Protein AF-A0A066YKQ2-F1 (afdb_monomer_lite)

Radius of gyration: 19.16 Å; chains: 1; bounding box: 28×46×66 Å

pLDDT: mean 79.66, std 12.28, range [51.28, 93.38]

Organism: NCBI:txid1348663

Sequence (96 aa):
MPKQPIQLNKDSAVGGPLAGMNGWQFLLTFLPLGLALAFLLGAVGAAIGAGAALVNIKVAKKELSTPTKVLAMIGVDLAAAVLWFIVALALNAAIG

Structure (mmCIF, N/CA/C/O backbone):
data_AF-A0A066YKQ2-F1
#
_entry.id   AF-A0A066YKQ2-F1
#
loop_
_atom_site.group_PDB
_atom_site.id
_atom_site.type_symbol
_atom_site.label_atom_id
_atom_site.label_alt_id
_atom_site.label_comp_id
_atom_site.label_asym_id
_atom_site.label_entity_id
_atom_site.label_seq_id
_atom_site.pdbx_PDB_ins_code
_atom_site.Cartn_x
_atom_site.Cartn_y
_atom_site.Cartn_z
_atom_site.occupancy
_atom_site.B_iso_or_equiv
_atom_site.auth_seq_id
_atom_site.auth_comp_id
_atom_site.auth_asym_id
_atom_site.auth_atom_id
_atom_site.pdbx_PDB_model_num
ATOM 1 N N . MET A 1 1 ? -5.666 -39.380 41.591 1.00 60.44 1 MET A N 1
ATOM 2 C CA . MET A 1 1 ? -5.132 -38.099 41.079 1.00 60.44 1 MET A CA 1
ATOM 3 C C . MET A 1 1 ? -6.121 -37.540 40.065 1.00 60.44 1 MET A C 1
ATOM 5 O O . MET A 1 1 ? -6.361 -38.221 39.072 1.00 60.44 1 MET A O 1
ATOM 9 N N . PRO A 1 2 ? -6.758 -36.385 40.313 1.00 60.22 2 PRO A N 1
ATOM 10 C CA . PRO A 1 2 ? -7.607 -35.748 39.310 1.00 60.22 2 PRO A CA 1
ATOM 11 C C . PRO A 1 2 ? -6.740 -35.324 38.116 1.00 60.22 2 PRO A C 1
ATOM 13 O O . PRO A 1 2 ? -5.733 -34.639 38.290 1.00 60.22 2 PRO A O 1
ATOM 16 N N . LYS A 1 3 ? -7.096 -35.773 36.907 1.00 62.25 3 LYS A N 1
ATOM 17 C CA . LYS A 1 3 ? -6.452 -35.330 35.663 1.00 62.25 3 LYS A CA 1
ATOM 18 C C . LYS A 1 3 ? -6.795 -33.855 35.475 1.00 62.25 3 LYS A C 1
ATOM 20 O O . LYS A 1 3 ? -7.972 -33.519 35.362 1.00 62.25 3 LYS A O 1
ATOM 25 N N . GLN A 1 4 ? -5.787 -32.986 35.490 1.00 66.12 4 GLN A N 1
ATOM 26 C CA . GLN A 1 4 ? -5.998 -31.572 35.202 1.00 66.12 4 GLN A CA 1
ATOM 27 C C . GLN A 1 4 ? -6.575 -31.438 33.783 1.00 66.12 4 GLN A C 1
ATOM 29 O O . GLN A 1 4 ? -6.060 -32.087 32.867 1.00 66.12 4 GLN A O 1
ATOM 34 N N . PRO A 1 5 ? -7.655 -30.663 33.584 1.00 63.81 5 PRO A N 1
ATOM 35 C CA . PRO A 1 5 ? -8.193 -30.439 32.253 1.00 63.81 5 PRO A CA 1
ATOM 36 C C . PRO A 1 5 ? -7.120 -29.754 31.408 1.00 63.81 5 PRO A C 1
ATOM 38 O O . PRO A 1 5 ? -6.478 -28.805 31.861 1.00 63.81 5 PRO A O 1
ATOM 41 N N . ILE A 1 6 ? -6.916 -30.259 30.190 1.00 66.81 6 ILE A N 1
ATOM 42 C CA . ILE A 1 6 ? -6.055 -29.634 29.187 1.00 66.81 6 ILE A CA 1
ATOM 43 C C . ILE A 1 6 ? -6.604 -28.223 28.976 1.00 66.81 6 ILE A C 1
ATOM 45 O O . ILE A 1 6 ? -7.656 -28.044 28.365 1.00 66.81 6 ILE A O 1
ATOM 49 N N . GLN A 1 7 ? -5.924 -27.224 29.536 1.00 62.75 7 GLN A N 1
ATOM 50 C CA . GLN A 1 7 ? -6.208 -25.832 29.237 1.00 62.75 7 GLN A CA 1
ATOM 51 C C . GLN A 1 7 ? -5.793 -25.640 27.785 1.00 62.75 7 GLN A C 1
ATOM 53 O O . GLN A 1 7 ? -4.603 -25.568 27.482 1.00 62.75 7 GLN A O 1
ATOM 58 N N . LEU A 1 8 ? -6.772 -25.676 26.877 1.00 62.72 8 LEU A N 1
ATOM 59 C CA . LEU A 1 8 ? -6.563 -25.369 25.472 1.00 62.72 8 LEU A CA 1
ATOM 60 C C . LEU A 1 8 ? -6.034 -23.938 25.449 1.00 62.72 8 LEU A C 1
ATOM 62 O O . LEU A 1 8 ? -6.792 -22.993 25.676 1.00 62.72 8 LEU A O 1
ATOM 66 N N . ASN A 1 9 ? -4.717 -23.800 25.313 1.00 58.38 9 ASN A N 1
ATOM 67 C CA . ASN A 1 9 ? -4.062 -22.513 25.345 1.00 58.38 9 ASN A CA 1
ATOM 68 C C . ASN A 1 9 ? -4.753 -21.637 24.291 1.00 58.38 9 ASN A C 1
ATOM 70 O O . ASN A 1 9 ? -4.664 -21.947 23.103 1.00 58.38 9 ASN A O 1
ATOM 74 N N . LYS A 1 10 ? -5.482 -20.590 24.696 1.00 53.69 10 LYS A N 1
ATOM 75 C CA . LYS A 1 10 ? -6.129 -19.660 23.753 1.00 53.69 10 LYS A CA 1
ATOM 76 C C . LYS A 1 10 ? -5.108 -19.014 22.816 1.00 53.69 10 LYS A C 1
ATOM 78 O O . LYS A 1 10 ? -5.483 -18.579 21.734 1.00 53.69 10 LYS A O 1
ATOM 83 N N . ASP A 1 11 ? -3.829 -19.063 23.175 1.00 51.28 11 ASP A N 1
ATOM 84 C CA . ASP A 1 11 ? -2.710 -18.590 22.369 1.00 51.28 11 ASP A CA 1
ATOM 85 C C . ASP A 1 11 ? -2.384 -19.540 21.196 1.00 51.28 11 ASP A C 1
ATOM 87 O O . ASP A 1 11 ? -1.659 -19.166 20.278 1.00 51.28 11 ASP A O 1
ATOM 91 N N . SER A 1 12 ? -2.938 -20.762 21.182 1.00 52.25 12 SER A N 1
ATOM 92 C CA . SER A 1 12 ? -2.850 -21.691 20.041 1.00 52.25 12 SER A CA 1
ATOM 93 C C . SER A 1 12 ? -3.849 -21.374 18.923 1.00 52.25 12 SER A C 1
ATOM 95 O O . SER A 1 12 ? -3.723 -21.904 17.817 1.00 52.25 12 SER A O 1
ATOM 97 N N . ALA A 1 13 ? -4.798 -20.459 19.161 1.00 55.00 13 ALA A N 1
ATOM 98 C CA . ALA A 1 13 ? -5.618 -19.878 18.108 1.00 55.00 13 ALA A CA 1
ATOM 99 C C . ALA A 1 13 ? -4.783 -18.866 17.312 1.00 55.00 13 ALA A C 1
ATOM 101 O O . ALA A 1 13 ? -4.922 -17.663 17.492 1.00 55.00 13 ALA A O 1
ATOM 102 N N . VAL A 1 14 ? -3.883 -19.384 16.469 1.00 56.12 14 VAL A N 1
ATOM 103 C CA . VAL A 1 14 ? -3.332 -18.756 15.256 1.00 56.12 14 VAL A CA 1
ATOM 104 C C . VAL A 1 14 ? -3.348 -17.221 15.320 1.00 56.12 14 VAL A C 1
ATOM 106 O O . VAL A 1 14 ? -4.111 -16.552 14.623 1.00 56.12 14 VAL A O 1
ATOM 109 N N . GLY A 1 15 ? -2.508 -16.649 16.186 1.00 55.28 15 GLY A N 1
ATOM 110 C CA . GLY A 1 15 ? -2.303 -15.203 16.312 1.00 55.28 15 GLY A CA 1
ATOM 111 C C . GLY A 1 15 ? -1.509 -14.652 15.128 1.00 55.28 15 GLY A C 1
ATOM 112 O O . GLY A 1 15 ? -0.419 -14.112 15.293 1.00 55.28 15 GLY A O 1
ATOM 113 N N . GLY A 1 16 ? -2.006 -14.867 13.911 1.00 66.19 16 GLY A N 1
ATOM 114 C CA . GLY A 1 16 ? -1.350 -14.436 12.687 1.00 66.19 16 GLY A CA 1
ATOM 115 C C . GLY A 1 16 ? -1.342 -12.909 12.541 1.00 66.19 16 GLY A C 1
ATOM 116 O O . GLY A 1 16 ? -2.037 -12.194 13.268 1.00 66.19 16 GLY A O 1
ATOM 117 N N . PRO A 1 17 ? -0.614 -12.366 11.550 1.00 69.38 17 PRO A N 1
ATOM 118 C CA . PRO A 1 17 ? -0.547 -10.926 11.287 1.00 69.38 17 PRO A CA 1
ATOM 119 C C . PRO A 1 17 ? -1.910 -10.233 11.125 1.00 69.38 17 PRO A C 1
ATOM 121 O O . PRO A 1 17 ? -1.980 -9.021 11.301 1.00 69.38 17 PRO A O 1
ATOM 124 N N . LEU A 1 18 ? -2.961 -11.000 10.829 1.00 77.75 18 LEU A N 1
ATOM 125 C CA . LEU A 1 18 ? -4.320 -10.557 10.515 1.00 77.75 18 LEU A CA 1
ATOM 126 C C . LEU A 1 18 ? -5.335 -10.860 11.633 1.00 77.75 18 LEU A C 1
ATOM 128 O O . LEU A 1 18 ? -6.513 -10.535 11.495 1.00 77.75 18 LEU A O 1
ATOM 132 N N . ALA A 1 19 ? -4.908 -11.503 12.724 1.00 77.38 19 ALA A N 1
ATOM 133 C CA . ALA A 1 19 ? -5.797 -11.843 13.828 1.00 77.38 19 ALA A CA 1
ATOM 134 C C . ALA A 1 19 ? -6.389 -10.568 14.459 1.00 77.38 19 ALA A C 1
ATOM 136 O O . ALA A 1 19 ? -5.667 -9.607 14.725 1.00 77.38 19 ALA A O 1
ATOM 137 N N . GLY A 1 20 ? -7.707 -10.563 14.677 1.00 78.56 20 GLY A N 1
ATOM 138 C CA . GLY A 1 20 ? -8.432 -9.431 15.267 1.00 78.56 20 GLY A CA 1
ATOM 139 C C . GLY A 1 20 ? -8.829 -8.313 14.295 1.00 78.56 20 GLY A C 1
ATOM 140 O O . GLY A 1 20 ? -9.402 -7.324 14.743 1.00 78.56 20 GLY A O 1
ATOM 141 N N . MET A 1 21 ? -8.568 -8.446 12.987 1.00 81.56 21 MET A N 1
ATOM 142 C CA . MET A 1 21 ? -9.011 -7.459 11.993 1.00 81.56 21 MET A CA 1
ATOM 143 C C . MET A 1 21 ? -10.488 -7.618 11.621 1.00 81.56 21 MET A C 1
ATOM 145 O O . MET A 1 21 ? -10.981 -8.713 11.358 1.00 81.56 21 MET A O 1
ATOM 149 N N . ASN A 1 22 ? -11.182 -6.488 11.529 1.00 84.69 22 ASN A N 1
ATOM 150 C CA . ASN A 1 22 ? -12.554 -6.383 11.041 1.00 84.69 22 ASN A CA 1
ATOM 151 C C . ASN A 1 22 ? -12.588 -6.535 9.505 1.00 84.69 22 ASN A C 1
ATOM 153 O O . ASN A 1 22 ? -11.610 -6.209 8.830 1.00 84.69 22 ASN A O 1
ATOM 157 N N . GLY A 1 23 ? -13.734 -6.915 8.927 1.00 84.75 23 GLY A N 1
ATOM 158 C CA . GLY A 1 23 ? -13.862 -7.170 7.480 1.00 84.75 23 GLY A CA 1
ATOM 159 C C . GLY A 1 23 ? -13.392 -6.024 6.566 1.00 84.75 23 GLY A C 1
ATOM 160 O O . GLY A 1 23 ? -12.728 -6.266 5.562 1.00 84.75 23 GLY A O 1
ATOM 161 N N . TRP A 1 24 ? -13.643 -4.766 6.935 1.00 84.25 24 TRP A N 1
ATOM 162 C CA . TRP A 1 24 ? -13.158 -3.597 6.183 1.00 84.25 24 TRP A CA 1
ATOM 163 C C . TRP A 1 24 ? -11.650 -3.347 6.330 1.00 84.25 24 TRP A C 1
ATOM 165 O O . TRP A 1 24 ? -11.012 -2.922 5.372 1.00 84.25 24 TRP A O 1
ATOM 175 N N . GLN A 1 25 ? -11.056 -3.634 7.495 1.00 86.56 25 GLN A N 1
ATOM 176 C CA . GLN A 1 25 ? -9.598 -3.548 7.673 1.00 86.56 25 GLN A CA 1
ATOM 177 C C . GLN A 1 25 ? -8.887 -4.620 6.850 1.00 86.56 25 GLN A C 1
ATOM 179 O O . GLN A 1 25 ? -7.838 -4.357 6.264 1.00 86.56 25 GLN A O 1
ATOM 184 N N . PHE A 1 26 ? -9.480 -5.813 6.773 1.00 86.75 26 PHE A N 1
ATOM 185 C CA . PHE A 1 26 ? -9.003 -6.873 5.899 1.00 86.75 26 PHE A CA 1
ATOM 186 C C . PHE A 1 26 ? -9.038 -6.410 4.438 1.00 86.75 26 PHE A C 1
ATOM 188 O O . PHE A 1 26 ? -8.007 -6.420 3.773 1.00 86.75 26 PHE A O 1
ATOM 195 N N . LEU A 1 27 ? -10.181 -5.901 3.963 1.00 85.94 27 LEU A N 1
ATOM 196 C CA . LEU A 1 27 ? -10.319 -5.429 2.584 1.00 85.94 27 LEU A CA 1
ATOM 197 C C . LEU A 1 27 ? -9.272 -4.360 2.219 1.00 85.94 27 LEU A C 1
ATOM 199 O O . LEU A 1 27 ? -8.576 -4.515 1.221 1.00 85.94 27 LEU A O 1
ATOM 203 N N . LEU A 1 28 ? -9.100 -3.328 3.054 1.00 82.50 28 LEU A N 1
ATOM 204 C CA . LEU A 1 28 ? -8.116 -2.255 2.828 1.00 82.50 28 LEU A CA 1
ATOM 205 C C . LEU A 1 28 ? -6.662 -2.741 2.925 1.00 82.50 28 LEU A C 1
ATOM 207 O O . LEU A 1 28 ? -5.776 -2.219 2.261 1.00 82.50 28 LEU A O 1
ATOM 211 N N . THR A 1 29 ? -6.388 -3.772 3.721 1.00 83.75 29 THR A N 1
ATOM 212 C CA . THR A 1 29 ? -5.043 -4.358 3.803 1.00 83.75 29 THR A CA 1
ATOM 213 C C . THR A 1 29 ? -4.642 -5.054 2.504 1.00 83.75 29 THR A C 1
ATOM 215 O O . THR A 1 29 ? -3.488 -4.966 2.091 1.00 83.75 29 THR A O 1
ATOM 218 N N . PHE A 1 30 ? -5.583 -5.742 1.856 1.00 83.38 30 PHE A N 1
ATOM 219 C CA . PHE A 1 30 ? -5.329 -6.494 0.625 1.00 83.38 30 PHE A CA 1
ATOM 220 C C . PHE A 1 30 ? -5.609 -5.699 -0.652 1.00 83.38 30 PHE A C 1
ATOM 222 O O . PHE A 1 30 ? -5.208 -6.136 -1.731 1.00 83.38 30 PHE A O 1
ATOM 229 N N . LEU A 1 31 ? -6.237 -4.525 -0.550 1.00 82.88 31 LEU A N 1
ATOM 230 C CA . LEU A 1 31 ? -6.519 -3.662 -1.695 1.00 82.88 31 LEU A CA 1
ATOM 231 C C . LEU A 1 31 ? -5.258 -3.338 -2.523 1.00 82.88 31 LEU A C 1
ATOM 233 O O . LEU A 1 31 ? -5.310 -3.525 -3.741 1.00 82.88 31 LEU A O 1
ATOM 237 N N . PRO A 1 32 ? -4.102 -2.976 -1.924 1.00 74.44 32 PRO A N 1
ATOM 238 C CA . PRO A 1 32 ? -2.874 -2.735 -2.682 1.00 74.44 32 PRO A CA 1
ATOM 239 C C . PRO A 1 32 ? -2.395 -3.950 -3.470 1.00 74.44 32 PRO A C 1
ATOM 241 O O . PRO A 1 32 ? -1.862 -3.802 -4.564 1.00 74.44 32 PRO A O 1
ATOM 244 N N . LEU A 1 33 ? -2.586 -5.157 -2.930 1.00 76.88 33 LEU A N 1
ATOM 245 C CA . LEU A 1 33 ? -2.207 -6.399 -3.600 1.00 76.88 33 LEU A CA 1
ATOM 246 C C . LEU A 1 33 ? -3.134 -6.694 -4.780 1.00 76.88 33 LEU A C 1
ATOM 248 O O . LEU A 1 33 ? -2.650 -7.054 -5.848 1.00 76.88 33 LEU A O 1
ATOM 252 N N . GLY A 1 34 ? -4.444 -6.497 -4.615 1.00 70.94 34 GLY A N 1
ATOM 253 C CA . GLY A 1 34 ? -5.409 -6.624 -5.710 1.00 70.94 34 GLY A CA 1
ATOM 254 C C . GLY A 1 34 ? -5.127 -5.636 -6.843 1.00 70.94 34 GLY A C 1
ATOM 255 O O . GLY A 1 34 ? -5.117 -6.025 -8.008 1.00 70.94 34 GLY A O 1
ATOM 256 N N . LEU A 1 35 ? -4.814 -4.382 -6.499 1.00 68.88 35 LEU A N 1
ATOM 257 C CA . LEU A 1 35 ? -4.404 -3.361 -7.464 1.00 68.88 35 LEU A CA 1
ATOM 258 C C . LEU A 1 35 ? -3.087 -3.741 -8.152 1.00 68.88 35 LEU A C 1
ATOM 260 O O . LEU A 1 35 ? -3.011 -3.736 -9.376 1.00 68.88 35 LEU A O 1
ATOM 264 N N . ALA A 1 36 ? -2.071 -4.147 -7.392 1.00 65.38 36 ALA A N 1
ATOM 265 C CA . ALA A 1 36 ? -0.791 -4.584 -7.942 1.00 65.38 36 ALA A CA 1
ATOM 266 C C . ALA A 1 36 ? -0.925 -5.778 -8.905 1.00 65.38 36 ALA A C 1
ATOM 268 O O . ALA A 1 36 ? -0.263 -5.795 -9.943 1.00 65.38 36 ALA 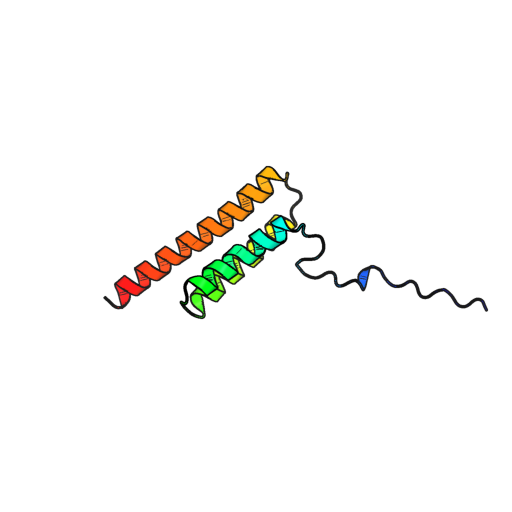A O 1
ATOM 269 N N . LEU A 1 37 ? -1.787 -6.755 -8.590 1.00 63.03 37 LEU A N 1
ATOM 270 C CA . LEU A 1 37 ? -2.090 -7.871 -9.491 1.00 63.03 37 LEU A CA 1
ATOM 271 C C . LEU A 1 37 ? -2.832 -7.408 -10.751 1.00 63.03 37 LEU A C 1
ATOM 273 O O . LEU A 1 37 ? -2.506 -7.873 -11.841 1.00 63.03 37 LEU A O 1
ATOM 277 N N . ALA A 1 38 ? -3.797 -6.492 -10.620 1.00 62.25 38 ALA A N 1
ATOM 278 C CA . ALA A 1 38 ? -4.563 -5.973 -11.753 1.00 62.25 38 ALA A CA 1
ATOM 279 C C . ALA A 1 38 ? -3.683 -5.222 -12.770 1.00 62.25 38 ALA A C 1
ATOM 281 O O . ALA A 1 38 ? -3.955 -5.275 -13.967 1.00 62.25 38 ALA A O 1
ATOM 282 N N . PHE A 1 39 ? -2.607 -4.568 -12.316 1.00 60.41 39 PHE A N 1
ATOM 283 C CA . PHE A 1 39 ? -1.700 -3.801 -13.176 1.00 60.41 39 PHE A CA 1
ATOM 284 C C . PHE A 1 39 ? -0.533 -4.610 -13.793 1.00 60.41 39 PHE A C 1
ATOM 286 O O . PHE A 1 39 ? 0.318 -4.013 -14.446 1.00 60.41 39 PHE A O 1
ATOM 293 N N . LEU A 1 40 ? -0.498 -5.947 -13.653 1.00 59.41 40 LEU A N 1
ATOM 294 C CA . LEU A 1 40 ? 0.305 -6.891 -14.470 1.00 59.41 40 LEU A CA 1
ATOM 295 C C . LEU A 1 40 ? 1.770 -6.492 -14.786 1.00 59.41 40 LEU A C 1
ATOM 297 O O . LEU A 1 40 ? 2.267 -6.715 -15.885 1.00 59.41 40 LEU A O 1
ATOM 301 N N . LEU A 1 41 ? 2.512 -5.957 -13.820 1.00 58.44 41 LEU A N 1
ATOM 302 C CA . LEU A 1 41 ? 3.918 -5.531 -14.011 1.00 58.44 41 LEU A CA 1
ATOM 303 C C . LEU A 1 41 ? 4.893 -6.363 -13.150 1.00 58.44 41 LEU A C 1
ATOM 305 O O . LEU A 1 41 ? 5.942 -5.897 -12.701 1.00 58.44 41 LEU A O 1
ATOM 309 N N . GLY A 1 42 ? 4.558 -7.635 -12.920 1.00 67.06 42 GLY A N 1
ATOM 310 C CA . GLY A 1 42 ? 5.475 -8.613 -12.329 1.00 67.06 42 GLY A CA 1
ATOM 311 C C . GLY A 1 42 ? 5.969 -8.252 -10.919 1.00 67.06 42 GLY A C 1
ATOM 312 O O . GLY A 1 42 ? 5.237 -7.700 -10.096 1.00 67.06 42 GLY A O 1
ATOM 313 N N . ALA A 1 43 ? 7.225 -8.600 -10.620 1.00 75.00 43 ALA A N 1
ATOM 314 C CA . ALA A 1 43 ? 7.794 -8.548 -9.269 1.00 75.00 43 ALA A CA 1
ATOM 315 C C . ALA A 1 43 ? 7.779 -7.151 -8.619 1.00 75.00 43 ALA A C 1
ATOM 317 O O . ALA A 1 43 ? 7.671 -7.052 -7.398 1.00 75.00 43 ALA A O 1
ATOM 318 N N . VAL A 1 44 ? 7.850 -6.072 -9.407 1.00 78.31 44 VAL A N 1
ATOM 319 C CA . VAL A 1 44 ? 7.892 -4.696 -8.880 1.00 78.31 44 VAL A CA 1
ATOM 320 C C . VAL A 1 44 ? 6.529 -4.271 -8.336 1.00 78.31 44 VAL A C 1
ATOM 322 O O . VAL A 1 44 ? 6.448 -3.738 -7.230 1.00 78.31 44 VAL A O 1
ATOM 325 N N . GLY A 1 45 ? 5.449 -4.579 -9.061 1.00 78.44 45 GLY A N 1
ATOM 326 C CA . GLY A 1 45 ? 4.087 -4.350 -8.571 1.00 78.44 45 GLY A CA 1
ATOM 327 C C . GLY A 1 45 ? 3.806 -5.163 -7.317 1.00 78.44 45 GLY A C 1
ATOM 328 O O . GLY A 1 45 ? 3.313 -4.625 -6.328 1.00 78.44 45 GLY A O 1
ATOM 329 N N . ALA A 1 46 ? 4.212 -6.437 -7.318 1.00 79.81 46 ALA A N 1
ATOM 330 C CA . ALA A 1 46 ? 4.080 -7.303 -6.153 1.00 79.81 46 ALA A CA 1
ATOM 331 C C . ALA A 1 46 ? 4.845 -6.761 -4.932 1.00 79.81 46 ALA A C 1
ATOM 333 O O . ALA A 1 46 ? 4.307 -6.776 -3.827 1.00 79.81 46 ALA A O 1
ATOM 334 N N . ALA A 1 47 ? 6.061 -6.233 -5.117 1.00 85.06 47 ALA A N 1
ATOM 335 C CA . ALA A 1 47 ? 6.854 -5.653 -4.034 1.00 85.06 47 ALA A CA 1
ATOM 336 C C . ALA A 1 47 ? 6.210 -4.384 -3.451 1.00 85.06 47 ALA A C 1
ATOM 338 O O . ALA A 1 47 ? 6.109 -4.256 -2.230 1.00 85.06 47 ALA A O 1
ATOM 339 N N . ILE A 1 48 ? 5.730 -3.474 -4.305 1.00 87.25 48 ILE A N 1
ATOM 340 C CA . ILE A 1 48 ? 5.047 -2.245 -3.872 1.00 87.25 48 ILE A CA 1
ATOM 341 C C . ILE A 1 48 ? 3.742 -2.590 -3.142 1.00 87.25 48 ILE A C 1
ATOM 343 O O . ILE A 1 48 ? 3.515 -2.113 -2.029 1.00 87.25 48 ILE A O 1
ATOM 347 N N . GLY A 1 49 ? 2.918 -3.468 -3.721 1.00 85.88 49 GLY A N 1
ATOM 348 C CA . GLY A 1 49 ? 1.654 -3.907 -3.126 1.00 85.88 49 GLY A CA 1
ATOM 349 C C . GLY A 1 49 ? 1.847 -4.637 -1.795 1.00 85.88 49 GLY A C 1
ATOM 350 O O . GLY A 1 49 ? 1.148 -4.345 -0.826 1.00 85.88 49 GLY A O 1
ATOM 351 N N . ALA A 1 50 ? 2.835 -5.533 -1.702 1.00 86.62 50 ALA A N 1
ATOM 352 C CA . ALA A 1 50 ? 3.164 -6.224 -0.456 1.00 86.62 50 ALA A CA 1
ATOM 353 C C . ALA A 1 50 ? 3.688 -5.255 0.613 1.00 86.62 50 ALA A C 1
ATOM 355 O O . ALA A 1 50 ? 3.273 -5.332 1.769 1.00 86.62 50 ALA A O 1
ATOM 356 N N . GLY A 1 51 ? 4.554 -4.310 0.237 1.00 89.56 51 GLY A N 1
ATOM 357 C CA . GLY A 1 51 ? 5.037 -3.268 1.142 1.00 89.56 51 GLY A CA 1
ATOM 358 C C . GLY A 1 51 ? 3.895 -2.420 1.707 1.00 89.56 51 GLY A C 1
ATOM 359 O O . GLY A 1 51 ? 3.799 -2.250 2.923 1.00 89.56 51 GLY A O 1
ATOM 360 N N . ALA A 1 52 ? 2.987 -1.958 0.847 1.00 89.38 52 ALA A N 1
ATOM 361 C CA . ALA A 1 5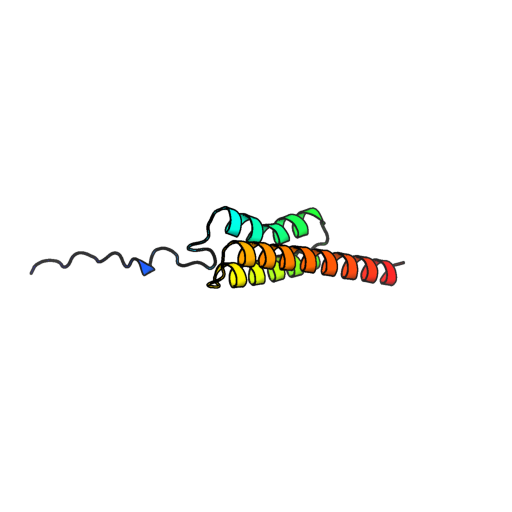2 ? 1.807 -1.194 1.244 1.00 89.38 52 ALA A CA 1
ATOM 362 C C . ALA A 1 52 ? 0.878 -1.999 2.170 1.00 89.38 52 ALA A C 1
ATOM 364 O O . ALA A 1 52 ? 0.475 -1.501 3.221 1.00 89.38 52 ALA A O 1
ATOM 365 N N . ALA A 1 53 ? 0.627 -3.274 1.857 1.00 88.62 53 ALA A N 1
ATOM 366 C CA . ALA A 1 53 ? -0.159 -4.166 2.708 1.00 88.62 53 ALA A CA 1
ATOM 367 C C . ALA A 1 53 ? 0.463 -4.327 4.108 1.00 88.62 53 ALA A C 1
ATOM 369 O O . ALA A 1 53 ? -0.236 -4.239 5.116 1.00 88.62 53 ALA A O 1
ATOM 370 N N . LEU A 1 54 ? 1.789 -4.488 4.205 1.00 92.12 54 LEU A N 1
ATOM 371 C CA . LEU A 1 54 ? 2.486 -4.559 5.495 1.00 92.12 54 LEU A CA 1
ATOM 372 C C . LEU A 1 54 ? 2.352 -3.262 6.305 1.00 92.12 54 LEU A C 1
ATOM 374 O O . LEU A 1 54 ? 2.234 -3.311 7.533 1.00 92.12 54 LEU A O 1
ATOM 378 N N . VAL A 1 55 ? 2.355 -2.104 5.644 1.00 92.56 55 VAL A N 1
ATOM 379 C CA . VAL A 1 55 ? 2.106 -0.815 6.303 1.00 92.56 55 VAL A CA 1
ATOM 380 C C . VAL A 1 55 ? 0.654 -0.731 6.780 1.00 92.56 55 VAL A C 1
ATOM 382 O O . VAL A 1 55 ? 0.431 -0.393 7.943 1.00 92.56 55 VAL A O 1
ATOM 385 N N . ASN A 1 56 ? -0.320 -1.132 5.961 1.00 91.81 56 ASN A N 1
ATOM 386 C CA . ASN A 1 56 ? -1.733 -1.181 6.345 1.00 91.81 56 ASN A CA 1
ATOM 387 C C . ASN A 1 56 ? -1.992 -2.126 7.524 1.00 91.81 56 ASN A C 1
ATOM 389 O O . ASN A 1 56 ? -2.730 -1.757 8.435 1.00 91.81 56 ASN A O 1
ATOM 393 N N . ILE A 1 57 ? -1.305 -3.272 7.601 1.00 90.56 57 ILE A N 1
ATOM 394 C CA . ILE A 1 57 ? -1.353 -4.165 8.773 1.00 90.56 57 ILE A CA 1
ATOM 395 C C . ILE A 1 57 ? -0.867 -3.440 10.031 1.00 90.56 57 ILE A C 1
ATOM 397 O O . ILE A 1 57 ? -1.486 -3.542 11.093 1.00 90.56 57 ILE A O 1
ATOM 401 N N . LYS A 1 58 ? 0.237 -2.688 9.934 1.00 91.19 58 LYS A N 1
ATOM 402 C CA . LYS A 1 58 ? 0.760 -1.908 11.065 1.00 91.19 58 LYS A CA 1
ATOM 403 C C . LYS A 1 58 ? -0.217 -0.812 11.488 1.00 91.19 58 LYS A C 1
ATOM 405 O O . LYS A 1 58 ? -0.411 -0.624 12.683 1.00 91.19 58 LYS A O 1
ATOM 410 N N . VAL A 1 59 ? -0.844 -0.115 10.540 1.00 89.88 59 VAL A N 1
ATOM 411 C CA . VAL A 1 59 ? -1.859 0.921 10.810 1.00 89.88 59 VAL A CA 1
ATOM 412 C C . VAL A 1 59 ? -3.112 0.313 11.444 1.00 89.88 59 VAL A C 1
ATOM 414 O O . VAL A 1 59 ? -3.618 0.843 12.433 1.00 89.88 59 VAL A O 1
ATOM 417 N N . ALA A 1 60 ? -3.573 -0.833 10.942 1.00 88.31 60 ALA A N 1
ATOM 418 C CA . ALA A 1 60 ? -4.736 -1.542 11.462 1.00 88.31 60 ALA A CA 1
ATOM 419 C C . ALA A 1 60 ? -4.558 -1.944 12.935 1.00 88.31 60 ALA A C 1
ATOM 421 O O . ALA A 1 60 ? -5.503 -1.835 13.720 1.00 88.31 60 ALA A O 1
ATOM 422 N N . LYS A 1 61 ? -3.332 -2.310 13.328 1.00 88.62 61 LYS A N 1
ATOM 423 C CA . LYS A 1 61 ? -2.964 -2.671 14.706 1.00 88.62 61 LYS A CA 1
ATOM 424 C C . LYS A 1 61 ? -2.743 -1.485 15.650 1.00 88.62 61 LYS A C 1
ATOM 426 O O . LYS A 1 61 ? -2.561 -1.708 16.841 1.00 88.62 61 LYS A O 1
ATOM 431 N N . LYS A 1 62 ? -2.741 -0.239 15.165 1.00 88.69 62 LYS A N 1
ATOM 432 C CA . LYS A 1 62 ? -2.617 0.933 16.044 1.00 88.69 62 LYS A CA 1
ATOM 433 C C . LYS A 1 62 ? -3.943 1.263 16.735 1.00 88.69 62 LYS A C 1
ATOM 435 O O . LYS A 1 62 ? -5.016 1.178 16.129 1.00 88.69 62 LYS A O 1
ATOM 440 N N . GLU A 1 63 ? -3.839 1.725 17.977 1.00 87.69 63 GLU A N 1
ATOM 441 C CA . GLU A 1 63 ? -4.908 2.344 18.774 1.00 87.69 63 GLU A CA 1
ATOM 442 C C . GLU A 1 63 ? -5.234 3.743 18.205 1.00 87.69 63 GLU A C 1
ATOM 444 O O . GLU A 1 63 ? -4.846 4.774 18.746 1.00 87.69 63 GLU A O 1
ATOM 449 N N . LEU A 1 64 ? -5.868 3.787 17.032 1.00 86.75 64 LEU A N 1
ATOM 450 C CA . LEU A 1 64 ? -6.353 5.012 16.389 1.00 86.75 64 LEU A CA 1
ATOM 451 C C . LEU A 1 64 ? -7.878 5.000 16.357 1.00 86.75 64 LEU A C 1
ATOM 453 O O . LEU A 1 64 ? -8.483 3.937 16.193 1.00 86.75 64 LEU A O 1
ATOM 457 N N . SER A 1 65 ? -8.493 6.185 16.419 1.00 89.12 65 SER A N 1
ATOM 458 C CA . SER A 1 65 ? -9.924 6.318 16.146 1.00 89.12 65 SER A CA 1
ATOM 459 C C . SER A 1 65 ? -10.244 5.787 14.743 1.00 89.12 65 SER A C 1
ATOM 461 O O . SER A 1 65 ? -9.456 5.940 13.804 1.00 89.12 65 SER A O 1
ATOM 463 N N . THR A 1 66 ? -11.402 5.140 14.594 1.00 87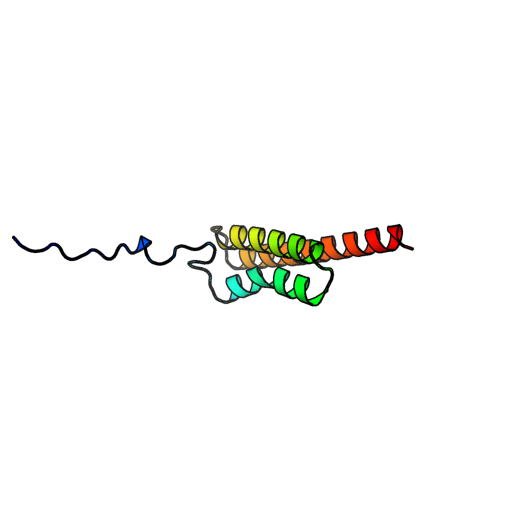.62 66 THR A N 1
ATOM 464 C CA . THR A 1 66 ? -11.827 4.506 13.335 1.00 87.62 66 THR A CA 1
ATOM 465 C C . THR A 1 66 ? -11.689 5.422 12.109 1.00 87.62 66 THR A C 1
ATOM 467 O O . THR A 1 66 ? -11.112 4.965 11.121 1.00 87.62 66 THR A O 1
ATOM 470 N N . PRO A 1 67 ? -12.114 6.705 12.145 1.00 90.81 67 PRO A N 1
ATOM 471 C CA . PRO A 1 67 ? -11.974 7.602 10.996 1.00 90.81 67 PRO A CA 1
ATOM 472 C C . PRO A 1 67 ? -10.510 7.839 10.607 1.00 90.81 67 PRO A C 1
ATOM 474 O O . PRO A 1 67 ? -10.156 7.756 9.434 1.00 90.81 67 PRO A O 1
ATOM 477 N N . THR A 1 68 ? -9.639 8.062 11.594 1.00 92.50 68 THR A N 1
ATOM 478 C CA . THR A 1 68 ? -8.205 8.281 11.371 1.00 92.50 68 THR A CA 1
ATOM 479 C C . THR A 1 68 ? -7.533 7.034 10.814 1.00 92.50 68 THR A C 1
ATOM 481 O O . THR A 1 68 ? -6.679 7.130 9.937 1.00 92.50 68 THR A O 1
ATOM 484 N N . LYS A 1 69 ? -7.935 5.850 11.287 1.00 90.25 69 LYS A N 1
ATOM 485 C CA . LYS A 1 69 ? -7.421 4.571 10.789 1.00 90.25 69 LYS A CA 1
ATOM 486 C C . LYS A 1 69 ? -7.783 4.359 9.319 1.00 90.25 69 LYS A C 1
ATOM 488 O O . LYS A 1 69 ? -6.910 4.013 8.532 1.00 90.25 69 LYS A O 1
ATOM 493 N N . VAL A 1 70 ? -9.038 4.623 8.948 1.00 89.06 70 VAL A N 1
ATOM 494 C CA . VAL A 1 70 ? -9.497 4.545 7.553 1.00 89.06 70 VAL A CA 1
ATOM 495 C C . VAL A 1 70 ? -8.720 5.524 6.676 1.00 89.06 70 VAL A C 1
ATOM 497 O O . VAL A 1 70 ? -8.173 5.117 5.655 1.00 89.06 70 VAL A O 1
ATOM 500 N N . LEU A 1 71 ? -8.602 6.786 7.100 1.00 93.38 71 LEU A N 1
ATOM 501 C CA . LEU A 1 71 ? -7.875 7.804 6.343 1.00 93.38 71 LEU A CA 1
ATOM 502 C C . LEU A 1 71 ? -6.396 7.435 6.152 1.00 93.38 71 LEU A C 1
ATOM 504 O O . LEU A 1 71 ? -5.857 7.603 5.062 1.00 93.38 71 LEU A O 1
ATOM 508 N N . ALA A 1 72 ? -5.751 6.895 7.188 1.00 92.38 72 ALA A N 1
ATOM 509 C CA . ALA A 1 72 ? -4.363 6.455 7.112 1.00 92.38 72 ALA A CA 1
ATOM 510 C C . ALA A 1 72 ? -4.177 5.286 6.134 1.00 92.38 72 ALA A C 1
ATOM 512 O O . ALA A 1 72 ? -3.239 5.318 5.343 1.00 92.38 72 ALA A O 1
ATOM 513 N N . MET A 1 73 ? -5.067 4.287 6.153 1.00 91.00 73 MET A N 1
ATOM 514 C CA . MET A 1 73 ? -4.984 3.151 5.226 1.00 91.00 73 MET A CA 1
ATOM 515 C C . MET A 1 73 ? -5.226 3.585 3.774 1.00 91.00 73 MET A C 1
ATO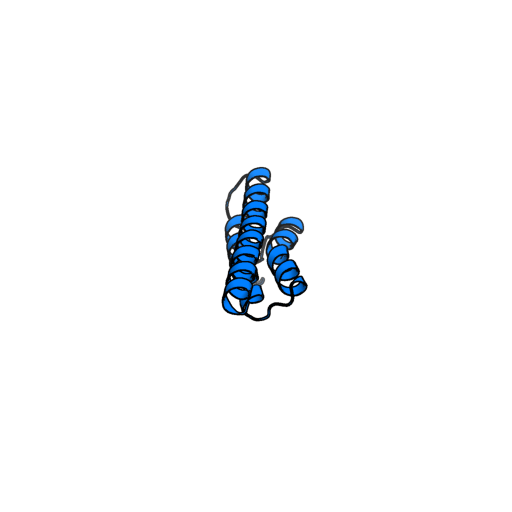M 517 O O . MET A 1 73 ? -4.453 3.229 2.894 1.00 91.00 73 MET A O 1
ATOM 521 N N . ILE A 1 74 ? -6.213 4.456 3.533 1.00 91.56 74 ILE A N 1
ATOM 522 C CA . ILE A 1 74 ? -6.437 5.051 2.205 1.00 91.56 74 ILE A CA 1
ATOM 523 C C . ILE A 1 74 ? -5.208 5.850 1.750 1.00 91.56 74 ILE A C 1
ATOM 525 O O . ILE A 1 74 ? -4.809 5.774 0.591 1.00 91.56 74 ILE A O 1
ATOM 529 N N . GLY A 1 75 ? -4.579 6.605 2.655 1.00 92.25 75 GLY A N 1
ATOM 530 C CA . GLY A 1 75 ? -3.356 7.348 2.352 1.00 92.25 75 GLY A CA 1
ATOM 531 C C . GLY A 1 75 ? -2.203 6.444 1.903 1.00 92.25 75 GLY A C 1
ATOM 532 O O . GLY A 1 75 ? -1.484 6.792 0.969 1.00 92.25 75 GLY A O 1
ATOM 533 N N . VAL A 1 76 ? -2.051 5.269 2.523 1.00 92.19 76 VAL A N 1
ATOM 534 C CA . VAL A 1 76 ? -1.063 4.256 2.115 1.00 92.19 76 VAL A CA 1
ATOM 535 C C . VAL A 1 76 ? -1.384 3.711 0.724 1.00 92.19 76 VAL A C 1
ATOM 537 O O . VAL A 1 76 ? -0.481 3.612 -0.106 1.00 92.19 76 VAL A O 1
ATOM 540 N N . ASP A 1 77 ? -2.655 3.419 0.446 1.00 88.06 77 ASP A N 1
ATOM 541 C CA . ASP A 1 77 ? -3.095 2.897 -0.853 1.00 88.06 77 ASP A CA 1
ATOM 542 C C . ASP A 1 77 ? -2.834 3.909 -1.980 1.00 88.06 77 ASP A C 1
ATOM 544 O O . ASP A 1 77 ? -2.288 3.563 -3.030 1.00 88.06 77 ASP A O 1
ATOM 548 N N . LEU A 1 78 ? -3.151 5.185 -1.741 1.00 90.56 78 LEU A N 1
ATOM 549 C CA . LEU A 1 78 ? -2.874 6.273 -2.680 1.00 90.56 78 LEU A CA 1
ATOM 550 C C . LEU A 1 78 ? -1.370 6.472 -2.892 1.00 90.56 78 LEU A C 1
ATOM 552 O O . LEU A 1 78 ? -0.929 6.631 -4.029 1.00 90.56 78 LEU A O 1
ATOM 556 N N . ALA A 1 79 ? -0.567 6.430 -1.826 1.00 90.38 79 ALA A N 1
ATOM 557 C CA . ALA A 1 79 ? 0.885 6.546 -1.935 1.00 90.38 79 ALA A CA 1
ATOM 558 C C . ALA A 1 79 ? 1.489 5.394 -2.755 1.00 90.38 79 ALA A C 1
ATOM 560 O O . ALA A 1 79 ? 2.370 5.626 -3.584 1.00 90.38 79 ALA A O 1
ATOM 561 N N . ALA A 1 80 ? 0.986 4.170 -2.573 1.00 87.56 80 ALA A N 1
ATOM 562 C CA . ALA A 1 80 ? 1.390 3.011 -3.363 1.00 87.56 80 ALA A CA 1
ATOM 563 C C . ALA A 1 80 ? 1.039 3.185 -4.851 1.00 87.56 80 ALA A C 1
ATOM 565 O O . ALA A 1 80 ? 1.869 2.902 -5.715 1.00 87.56 80 ALA A O 1
ATOM 566 N N . ALA A 1 81 ? -0.150 3.715 -5.155 1.00 84.00 81 ALA A N 1
ATOM 567 C CA . ALA A 1 81 ? -0.556 4.029 -6.523 1.00 84.00 81 ALA A CA 1
ATOM 568 C C . ALA A 1 81 ? 0.314 5.131 -7.156 1.00 84.00 81 ALA A C 1
ATOM 570 O O . ALA A 1 81 ? 0.700 5.030 -8.316 1.00 84.00 81 ALA A O 1
ATOM 571 N N . VAL A 1 82 ? 0.686 6.171 -6.406 1.00 89.31 82 VAL A N 1
ATOM 572 C CA . VAL A 1 82 ? 1.595 7.219 -6.907 1.00 89.31 82 VAL A CA 1
ATOM 573 C C . VAL A 1 82 ? 2.988 6.652 -7.188 1.00 89.31 82 VAL A C 1
ATOM 575 O O . VAL A 1 82 ? 3.539 6.892 -8.261 1.00 89.31 82 VAL A O 1
ATOM 578 N N . LEU A 1 83 ? 3.539 5.856 -6.264 1.00 88.12 83 LEU A N 1
ATOM 579 C CA . LEU A 1 83 ? 4.808 5.145 -6.459 1.00 88.12 83 LEU A CA 1
ATOM 580 C C . LEU A 1 83 ? 4.788 4.297 -7.730 1.00 88.12 83 LEU A C 1
ATOM 582 O O . LEU A 1 83 ? 5.774 4.261 -8.464 1.00 88.12 83 LEU A O 1
ATOM 586 N N . TRP A 1 84 ? 3.651 3.668 -8.020 1.00 82.69 84 TRP A N 1
ATOM 587 C CA . TRP A 1 84 ? 3.475 2.914 -9.247 1.00 82.69 84 TRP A CA 1
ATOM 588 C C . TRP A 1 84 ? 3.622 3.754 -10.508 1.00 82.69 84 TRP A C 1
ATOM 590 O O . TRP A 1 84 ? 4.405 3.406 -11.391 1.00 82.69 84 TRP A O 1
ATOM 600 N N . PHE A 1 85 ? 2.901 4.872 -10.586 1.00 86.50 85 PHE A N 1
ATOM 601 C CA . PHE A 1 85 ? 2.984 5.757 -11.743 1.00 86.50 85 PHE A CA 1
ATOM 602 C C . PHE A 1 85 ? 4.394 6.314 -11.932 1.00 86.50 85 PHE A C 1
ATOM 604 O O . PHE A 1 85 ? 4.854 6.409 -13.066 1.00 86.50 85 PHE A O 1
ATOM 611 N N . ILE A 1 86 ? 5.111 6.611 -10.844 1.00 90.00 86 ILE A N 1
ATOM 612 C CA . ILE A 1 86 ? 6.512 7.045 -10.910 1.00 90.00 86 ILE A CA 1
ATOM 613 C C . ILE A 1 86 ? 7.386 5.962 -11.554 1.00 90.00 86 ILE A C 1
ATOM 615 O O . ILE A 1 86 ? 8.157 6.264 -12.462 1.00 90.00 86 ILE A O 1
ATOM 619 N N . VAL A 1 87 ? 7.249 4.702 -11.129 1.00 86.44 87 VAL A N 1
ATOM 620 C CA . VAL A 1 87 ? 7.999 3.577 -11.713 1.00 86.44 87 VAL A CA 1
ATOM 621 C C . VAL A 1 87 ? 7.641 3.378 -13.185 1.00 86.44 87 VAL A C 1
ATOM 623 O O . VAL A 1 87 ? 8.536 3.210 -14.009 1.00 86.44 87 VAL A O 1
ATOM 626 N N . ALA A 1 88 ? 6.354 3.428 -13.531 1.00 84.94 88 ALA A N 1
ATOM 627 C CA . ALA A 1 88 ? 5.898 3.278 -14.909 1.00 84.94 88 ALA A CA 1
ATOM 628 C C . ALA A 1 88 ? 6.453 4.386 -15.821 1.00 84.94 88 ALA A C 1
ATOM 630 O O . ALA A 1 88 ? 6.945 4.098 -16.910 1.00 84.94 88 ALA A O 1
ATOM 631 N N . LEU A 1 89 ? 6.434 5.642 -15.360 1.00 88.44 89 LEU A N 1
ATOM 632 C CA . LEU A 1 89 ? 7.008 6.779 -16.082 1.00 88.44 89 LEU A CA 1
ATOM 633 C C . LEU A 1 89 ? 8.524 6.645 -16.243 1.00 88.44 89 LEU A C 1
ATOM 635 O O . LEU A 1 89 ? 9.041 6.876 -17.333 1.00 88.44 89 LEU A O 1
ATOM 639 N N . ALA A 1 90 ? 9.229 6.243 -15.183 1.00 88.25 90 ALA A N 1
ATOM 640 C CA . ALA A 1 90 ? 10.671 6.029 -15.223 1.00 88.25 90 ALA A CA 1
ATOM 641 C C . ALA A 1 90 ? 11.052 4.906 -16.196 1.00 88.25 90 ALA A C 1
ATOM 643 O O . ALA A 1 90 ? 12.004 5.053 -16.957 1.00 88.25 90 ALA A O 1
ATOM 644 N N . LEU A 1 91 ? 10.288 3.810 -16.213 1.00 86.56 91 LEU A N 1
ATOM 645 C CA . LEU A 1 91 ? 10.505 2.715 -17.152 1.00 86.56 91 LEU A CA 1
ATOM 646 C C . LEU A 1 91 ? 10.251 3.169 -18.589 1.00 86.56 91 LEU A C 1
ATOM 648 O O . LEU A 1 91 ? 11.092 2.920 -19.445 1.00 86.56 91 LEU A O 1
ATOM 652 N N . ASN A 1 92 ? 9.144 3.877 -18.840 1.00 87.31 92 ASN A N 1
ATOM 653 C CA . ASN A 1 92 ? 8.834 4.431 -20.157 1.00 87.31 92 ASN A CA 1
ATOM 654 C C . ASN A 1 92 ? 9.940 5.375 -20.653 1.00 87.31 92 ASN A C 1
ATOM 656 O O . ASN A 1 92 ? 10.319 5.305 -21.812 1.00 87.31 92 ASN A O 1
ATOM 660 N N . ALA A 1 93 ? 10.492 6.216 -19.776 1.00 91.56 93 ALA A N 1
ATOM 661 C CA . ALA A 1 93 ? 11.609 7.098 -20.113 1.00 91.56 93 ALA A CA 1
ATOM 662 C C . ALA A 1 93 ? 12.939 6.357 -20.346 1.00 91.56 93 ALA A C 1
ATOM 664 O O . ALA A 1 93 ? 13.829 6.903 -20.986 1.00 91.56 93 ALA A O 1
ATOM 665 N N . ALA A 1 94 ? 13.102 5.146 -19.805 1.00 88.00 94 ALA A N 1
ATOM 666 C CA . ALA A 1 94 ? 14.318 4.349 -19.959 1.00 88.00 94 ALA A CA 1
ATOM 667 C C . ALA A 1 94 ? 14.307 3.455 -21.211 1.00 88.00 94 ALA A C 1
ATOM 669 O O . ALA A 1 94 ? 15.373 3.072 -21.688 1.00 88.00 94 ALA A O 1
ATOM 670 N N . ILE A 1 95 ? 13.120 3.084 -21.703 1.00 90.06 95 ILE A N 1
ATOM 671 C CA . ILE A 1 95 ? 12.946 2.238 -22.897 1.00 90.06 95 ILE A CA 1
ATOM 672 C C . ILE A 1 95 ? 12.517 3.019 -24.145 1.00 90.06 95 ILE A C 1
ATOM 674 O O . ILE A 1 95 ? 12.570 2.458 -25.239 1.00 90.06 95 ILE A O 1
ATOM 678 N N . GLY A 1 96 ? 12.028 4.249 -23.965 1.00 63.59 96 GLY A N 1
ATOM 679 C CA . GLY A 1 96 ? 11.507 5.128 -25.015 1.00 63.59 96 GLY A CA 1
ATOM 680 C C . GLY A 1 96 ? 12.548 6.049 -25.627 1.00 63.59 96 GLY A C 1
ATOM 681 O O . GLY A 1 96 ? 13.552 6.357 -24.949 1.00 63.59 96 GLY A O 1
#

Foldseek 3Di:
DDDDPPPPPPVVPPPDLCPPFDPVLVCLLQVQVVVLVVVPPPPVSNVLSNVLSVVSSVLRPDPDDPVVSVVVSVVSSVVSVVVVVVVVVVVVVVVD

Secondary structure (DSSP, 8-state):
-PPPP----GGGS---TTTT--HHHHHHHHHHHHHHHHTT-HHHHHHHHHHHHHHHHHHHTS---HHHHHHHHHHHHHHHHHHHHHHHHHHHHHH-

=== Feature glossary ===
The features interleaved in this record are:

— What the protein is —

Sequence gives the chain of amino acids in standard one-letter code (A=alanine, C=cysteine, …, Y=tyrosine), read N→C. It is the only feature that is directly encoded by the gene; all structural features are derived from the folded form of this sequence.

Database cross-references. InterPro integrates a dozen domain/family signature databases into unified entries with residue-range hits. GO terms attach function/process/location labels with evidence codes. CATH codes position the fold in a four-level structural taxonomy. Organism is the NCBI-taxonomy species name.

— Where its atoms are —

Atomic coordinates in PDBx/mmCIF format — the same representation the Protein Data Bank distributes. Each line of the _atom_site loop places one backbone atom in Cartesian space (units: ångströms, origin: arbitrary).

The six renders are orthographic views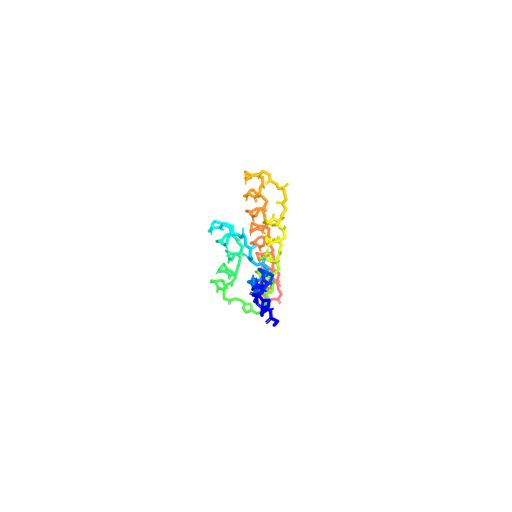 along the three Cartesian axes in both directions. Representation (cartoon, sticks, or surface) and color scheme (sequence-rainbow or by-chain) vary across proteins so the training set covers all the common visualization conventions.

— Local backbone conformation —

Eight-state secondary structure (DSSP): H is the canonical α-helix, G the tighter 3₁₀-helix, I the wider π-helix; E/B are β-structure, T and S are turns and bends, and '-' is everything else. DSSP derives these from the pattern of main-chain N–H···O=C hydrogen bonds, not from the sequence.

P-SEA three-state annotation labels each residue as helix, strand, or coil based purely on the geometry of the Cα trace. It serves as a fallback when the full backbone (and thus DSSP) is unavailable.

The φ/ψ torsion pair specifies the backbone conformation at each residue. φ rotates about the N–Cα bond, ψ about the Cα–C bond. Steric clashes forbid most of the (φ, ψ) plane — the allowed regions (α-helix basin, β-sheet basin, left-handed helix) are the Ramachandran-allowed regions.

— Global shape and packing —

The geometric summary reports three shape descriptors. Rg (radius of gyration) measures how spread out the Cα atoms are about their centre of mass; compact globular proteins have small Rg, elongated or unfolded ones large. Cα contacts (<8 Å, |i−j|>4) count long-range residue pairs in spatial proximity — high for tightly packed folds, near zero for rods or random coil. The bounding-box extents give the protein's footprint along x, y, z in Å.

Solvent-accessible surface area (SASA) is the area in Å² traced out by the centre of a 1.4 Å probe sphere (a water molecule) rolled over the pr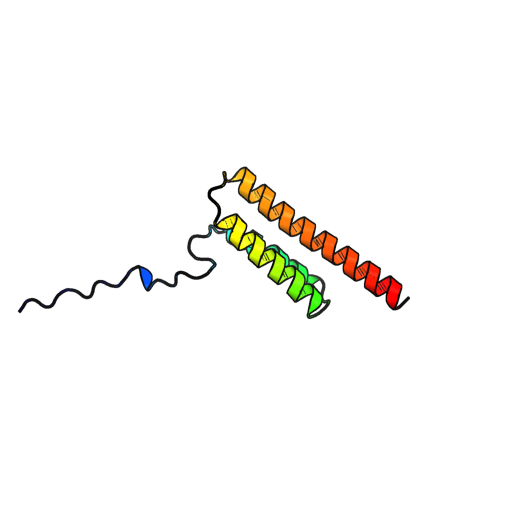otein's van der Waals surface (Shrake–Rupley / Lee–Richards construction). Buried residues have near-zero SASA; fully exposed residues can exceed 200 Å². The total SASA scales roughly with the number of surface residues.

The contact map is a binary N×N matrix image: pixel (i, j) is dark where Cα_i and Cα_j are within 8 Å and |i−j|>4. Because the |i−j|>4 filter removes local helical contacts, off-diagonal stripes parallel to the main diagonal indicate parallel β-sheets; stripes perpendicular to it indicate antiparallel β-sheets. The Ramachandran plot scatters every residue's (φ, ψ) pair against the sterically allowed regions. The PAE heatmap renders the predicted-aligned-error matrix.

— Structural neighborhood —

3Di is Foldseek's structural alphabet. Each residue is assigned one of twenty discrete states based on how its Cα sits relative to its spatial (not sequential) neighbors. Aligning 3Di strings finds structural homologs roughly as well as full 3D superposition, but orders of magnitude faster.

Nearest PDB neighbors are the top structural matches found by Foldseek when searching this structure against the entire Protein Data Bank. Each hit reports a TM-score (0 to 1; >0.5 almost always implies the same fold) and an E-value. These are *structural* homologs — they may share no detectable sequence similarity.

— Confidence and disorder —

For AlphaFold models, the B-factor field carries pLDDT — the model's own estimate of local accuracy on a 0–100 scale. Regions with pLDDT<50 should be treated as essentially unmodeled; they often correspond to intrinsically disordered segments.

Crystallographic B-factors measure how much each atom's electron density is smeared out, in Å². They rise in mobile loops and surface residues and fall in the buried interior. In AlphaFold models this column is repurposed to hold pLDDT instead.

Predicted aligned error is AlphaFold's pairwise confidence. Unlike pLDDT (per-residue), PAE is per-residue-pair and captures whether two parts of the structure are correctly placed relative to each other. Units are ångströms of expected positional error.